Protein AF-K9SF44-F1 (afdb_monomer_lite)

Secondary structure (DSSP, 8-state):
--HHHHHHHHHHHHHHHHHHHHHHHHHHHHHHHHHHTT-GGGGHHHHHHHHTEETTEE-TTTHHHHHHHHHHHHHHHHHHHHHTS--

Radius of gyration: 16.59 Å; chains: 1; bounding box: 38×17×48 Å

Structure (mmCIF, N/CA/C/O backbone):
data_AF-K9SF44-F1
#
_entry.id   AF-K9SF44-F1
#
loop_
_atom_site.group_PDB
_atom_site.id
_atom_site.type_symbol
_atom_site.label_atom_id
_atom_site.label_alt_id
_atom_site.label_comp_id
_atom_site.label_asym_id
_atom_site.label_entity_id
_atom_site.label_seq_id
_atom_site.pdbx_PDB_ins_code
_atom_site.Cartn_x
_atom_site.Cartn_y
_atom_site.Cartn_z
_atom_site.occupancy
_atom_site.B_iso_or_equiv
_atom_site.auth_seq_id
_atom_site.auth_comp_id
_atom_site.auth_asym_id
_atom_site.auth_atom_id
_atom_site.pdbx_PDB_model_num
ATOM 1 N N . MET A 1 1 ? -17.202 2.255 19.801 1.00 64.56 1 MET A N 1
ATOM 2 C CA . MET A 1 1 ? -17.057 0.836 19.398 1.00 64.56 1 MET A CA 1
ATOM 3 C C . MET A 1 1 ? -16.410 0.048 20.520 1.00 64.56 1 MET A C 1
ATOM 5 O O . MET A 1 1 ? -15.424 0.501 21.088 1.00 64.56 1 MET A O 1
ATOM 9 N N . ASN A 1 2 ? -16.954 -1.125 20.827 1.00 85.25 2 ASN A N 1
ATOM 10 C CA . ASN A 1 2 ? -16.347 -2.092 21.738 1.00 85.25 2 ASN A CA 1
ATOM 11 C C . ASN A 1 2 ? -15.065 -2.688 21.102 1.00 85.25 2 ASN A C 1
ATOM 13 O O . ASN A 1 2 ? -14.965 -2.776 19.876 1.00 85.25 2 ASN A O 1
ATOM 17 N N . ARG A 1 3 ? -14.088 -3.125 21.910 1.00 84.44 3 ARG A N 1
ATOM 18 C CA . ARG A 1 3 ? -12.811 -3.734 21.474 1.00 84.44 3 ARG A CA 1
ATOM 19 C C . ARG A 1 3 ? -13.024 -4.864 20.461 1.00 84.44 3 ARG A C 1
ATOM 21 O O . ARG A 1 3 ? -12.315 -4.943 19.461 1.00 84.44 3 ARG A O 1
ATOM 28 N N . VAL A 1 4 ? -14.046 -5.690 20.686 1.00 88.00 4 VAL A N 1
ATOM 29 C CA . VAL A 1 4 ? -14.434 -6.793 19.790 1.00 88.00 4 VAL A CA 1
ATOM 30 C C . VAL A 1 4 ? -14.865 -6.282 18.409 1.00 88.00 4 VAL A C 1
ATOM 32 O O . VAL A 1 4 ? -14.501 -6.870 17.394 1.00 88.00 4 VAL A O 1
ATOM 35 N N . GLN A 1 5 ? -15.588 -5.160 18.351 1.00 90.88 5 GLN A N 1
ATOM 36 C CA . GLN A 1 5 ? -16.044 -4.566 17.090 1.00 90.88 5 GLN A CA 1
ATOM 37 C C . GLN A 1 5 ? -14.876 -3.992 16.281 1.00 90.88 5 GLN A C 1
ATOM 39 O O . GLN A 1 5 ? -14.831 -4.198 15.073 1.00 90.88 5 GLN A O 1
ATOM 44 N N . ILE A 1 6 ? -13.908 -3.330 16.934 1.00 91.00 6 ILE A N 1
ATOM 45 C CA . ILE A 1 6 ? -12.687 -2.837 16.266 1.00 91.00 6 ILE A CA 1
ATOM 46 C C . ILE A 1 6 ? -11.898 -4.008 15.680 1.00 91.00 6 ILE A C 1
ATOM 48 O O . ILE A 1 6 ? -11.497 -3.950 14.522 1.00 91.00 6 ILE A O 1
ATOM 52 N N . ARG A 1 7 ? -11.724 -5.090 16.449 1.00 93.00 7 ARG A N 1
ATOM 53 C CA . ARG A 1 7 ? -10.989 -6.275 15.993 1.00 93.00 7 ARG A CA 1
ATOM 54 C C . ARG A 1 7 ? -11.654 -6.937 14.793 1.00 93.00 7 ARG A C 1
ATOM 56 O O . ARG A 1 7 ? -10.965 -7.244 13.829 1.00 93.00 7 ARG A O 1
ATOM 63 N N . ARG A 1 8 ? -12.980 -7.102 14.838 1.00 94.44 8 ARG A N 1
ATOM 64 C CA . ARG A 1 8 ? -13.763 -7.675 13.736 1.00 94.44 8 ARG A CA 1
ATOM 65 C C . ARG A 1 8 ? -13.706 -6.803 12.482 1.00 94.44 8 ARG A C 1
ATOM 67 O O . ARG A 1 8 ? -13.539 -7.336 11.389 1.00 94.44 8 ARG A O 1
ATOM 74 N N . LEU A 1 9 ? -13.824 -5.481 12.639 1.00 94.00 9 LEU A N 1
ATOM 75 C CA . LEU A 1 9 ? -13.706 -4.542 11.524 1.00 94.00 9 LEU A CA 1
ATOM 76 C C . LEU A 1 9 ? -12.307 -4.611 10.906 1.00 94.00 9 LEU A C 1
ATOM 78 O O . LEU A 1 9 ? -12.198 -4.829 9.705 1.00 94.00 9 LEU A O 1
ATOM 82 N N . HIS A 1 10 ? -11.253 -4.496 11.722 1.00 95.94 10 HIS A N 1
ATOM 83 C CA . HIS A 1 10 ? -9.867 -4.577 11.264 1.00 95.94 10 HIS A CA 1
ATOM 84 C C . HIS A 1 10 ? -9.597 -5.890 10.523 1.00 95.94 10 HIS A C 1
ATOM 86 O O . HIS A 1 10 ? -9.097 -5.859 9.406 1.00 95.94 10 HIS A O 1
ATOM 92 N N . SER A 1 11 ? -9.979 -7.039 11.093 1.00 95.06 11 SER A N 1
ATOM 93 C CA . SER A 1 11 ? -9.752 -8.341 10.454 1.00 95.06 11 SER A CA 1
ATOM 94 C C . SER A 1 11 ? -10.486 -8.499 9.123 1.00 95.06 11 SER A C 1
ATOM 96 O O . SER A 1 11 ? -9.996 -9.200 8.247 1.00 95.06 11 SER A O 1
ATOM 98 N N . LEU A 1 12 ? -11.654 -7.865 8.971 1.00 96.19 12 LEU A N 1
ATOM 99 C CA . LEU A 1 12 ? -12.436 -7.932 7.739 1.00 96.19 12 LEU A CA 1
ATOM 100 C C . LEU A 1 12 ? -11.793 -7.107 6.620 1.00 96.19 12 LEU A C 1
ATOM 102 O O . LEU A 1 12 ? -11.701 -7.579 5.494 1.00 96.19 12 LEU A O 1
ATOM 106 N N . ILE A 1 13 ? -11.359 -5.881 6.925 1.00 95.75 13 ILE A N 1
ATOM 107 C CA . ILE A 1 13 ? -10.834 -4.943 5.920 1.00 95.75 13 ILE A CA 1
ATOM 108 C C . ILE A 1 13 ? -9.349 -5.165 5.610 1.00 95.75 13 ILE A C 1
ATOM 110 O O . ILE A 1 13 ? -8.907 -4.848 4.508 1.00 95.75 13 ILE A O 1
ATOM 114 N N . ALA A 1 14 ? -8.583 -5.715 6.560 1.00 96.50 14 ALA A N 1
ATOM 115 C CA . ALA A 1 14 ? -7.149 -5.956 6.429 1.00 96.50 14 ALA A CA 1
ATOM 116 C C . ALA A 1 14 ? -6.744 -6.681 5.144 1.00 96.50 14 ALA A C 1
ATOM 118 O O . ALA A 1 14 ? -5.900 -6.128 4.448 1.00 96.50 14 ALA A O 1
ATOM 119 N N . PRO A 1 15 ? -7.314 -7.840 4.762 1.00 94.00 15 PRO A N 1
ATOM 120 C CA . PRO A 1 15 ? -6.877 -8.535 3.550 1.00 94.00 15 PRO A CA 1
ATOM 121 C C . PRO A 1 15 ? -7.101 -7.707 2.276 1.00 94.00 15 PRO A C 1
ATOM 123 O O . PRO A 1 15 ? -6.243 -7.696 1.397 1.00 94.00 15 PRO A O 1
ATOM 126 N N . PHE A 1 16 ? -8.209 -6.963 2.198 1.00 95.50 16 PHE A N 1
ATOM 127 C CA . PHE A 1 16 ? -8.532 -6.138 1.030 1.00 95.50 16 PHE A CA 1
ATOM 128 C C . PHE A 1 16 ? -7.637 -4.908 0.907 1.00 95.50 16 PHE A C 1
ATOM 130 O O . PHE A 1 16 ? -7.281 -4.530 -0.201 1.00 95.50 16 PHE A O 1
ATOM 137 N N . MET A 1 17 ? -7.270 -4.293 2.033 1.00 96.00 17 MET A N 1
ATOM 138 C CA . MET A 1 17 ? -6.402 -3.113 2.049 1.00 96.00 17 MET A CA 1
ATOM 139 C C . MET A 1 17 ? -4.920 -3.492 1.958 1.00 96.00 17 MET A C 1
ATOM 141 O O . MET A 1 17 ? -4.155 -2.802 1.297 1.00 96.00 17 MET A O 1
ATOM 145 N N . LEU A 1 18 ? -4.502 -4.604 2.574 1.00 96.69 18 LEU A N 1
ATOM 146 C CA . LEU A 1 18 ? -3.113 -5.070 2.530 1.00 96.69 18 LEU A CA 1
ATOM 147 C C . LEU A 1 18 ? -2.683 -5.485 1.132 1.00 96.69 18 LEU A C 1
ATOM 149 O O . LEU A 1 18 ? -1.537 -5.244 0.779 1.00 96.69 18 LEU A O 1
ATOM 153 N N . LEU A 1 19 ? -3.564 -6.100 0.344 1.00 96.25 19 LEU A N 1
ATOM 154 C CA . LEU A 1 19 ? -3.214 -6.576 -0.992 1.00 96.25 19 LEU A CA 1
ATOM 155 C C . LEU A 1 19 ? -2.656 -5.458 -1.900 1.00 96.25 19 LEU A C 1
ATOM 157 O O . LEU A 1 19 ? -1.521 -5.605 -2.360 1.00 96.25 19 LEU A O 1
ATOM 161 N N . PRO A 1 20 ? -3.364 -4.336 -2.139 1.00 96.19 20 PRO A N 1
ATOM 162 C CA . PRO A 1 20 ? -2.837 -3.257 -2.972 1.00 96.19 20 PRO A CA 1
ATOM 163 C C . PRO A 1 20 ? -1.647 -2.536 -2.317 1.00 96.19 20 PRO A C 1
ATOM 165 O O . PRO A 1 20 ? -0.703 -2.166 -3.017 1.00 96.19 20 PRO A O 1
ATOM 168 N N . ILE A 1 21 ? -1.616 -2.422 -0.982 1.00 98.25 21 ILE A N 1
ATOM 169 C CA . ILE A 1 21 ? -0.488 -1.817 -0.251 1.00 98.25 21 ILE A CA 1
ATOM 170 C C . ILE A 1 21 ? 0.792 -2.634 -0.451 1.00 98.25 21 ILE A C 1
ATOM 172 O O . ILE A 1 21 ? 1.840 -2.076 -0.774 1.00 98.25 21 ILE A O 1
ATOM 176 N N . LEU A 1 22 ? 0.715 -3.956 -0.278 1.00 98.06 22 LEU A N 1
ATOM 177 C CA . LEU A 1 22 ? 1.842 -4.861 -0.483 1.00 98.06 22 LEU A CA 1
ATOM 178 C C . LEU A 1 22 ? 2.285 -4.853 -1.941 1.00 98.06 22 LEU A C 1
ATOM 180 O O . LEU A 1 22 ? 3.483 -4.834 -2.207 1.00 98.06 22 LEU A O 1
ATOM 184 N N . LEU A 1 23 ? 1.343 -4.811 -2.884 1.00 97.94 23 LEU A N 1
ATOM 185 C CA . LEU A 1 23 ? 1.679 -4.728 -4.299 1.00 97.94 23 LEU A CA 1
ATOM 186 C C . LEU A 1 23 ? 2.457 -3.446 -4.617 1.00 97.94 23 LEU A C 1
ATOM 188 O O . LEU A 1 23 ? 3.492 -3.510 -5.276 1.00 97.94 23 LEU A O 1
ATOM 192 N N . THR A 1 24 ? 2.018 -2.295 -4.109 1.00 98.00 24 THR A N 1
ATOM 193 C CA . THR A 1 24 ? 2.716 -1.010 -4.276 1.00 98.00 24 THR A CA 1
ATOM 194 C C . THR A 1 24 ? 4.083 -1.010 -3.600 1.00 98.00 24 THR A C 1
ATOM 196 O O . THR A 1 24 ? 5.053 -0.552 -4.203 1.00 98.00 24 THR A O 1
ATOM 199 N N . LEU A 1 25 ? 4.186 -1.562 -2.386 1.00 98.25 25 LEU A N 1
ATOM 200 C CA . LEU A 1 25 ? 5.454 -1.701 -1.671 1.00 98.25 25 LEU A CA 1
ATOM 201 C C . LEU A 1 25 ? 6.449 -2.530 -2.491 1.00 98.25 25 LEU A C 1
ATOM 203 O O . LEU A 1 25 ? 7.541 -2.060 -2.792 1.00 98.25 25 LEU A O 1
ATOM 207 N N . LEU A 1 26 ? 6.050 -3.736 -2.901 1.00 98.50 26 LEU A N 1
ATOM 208 C CA . LEU A 1 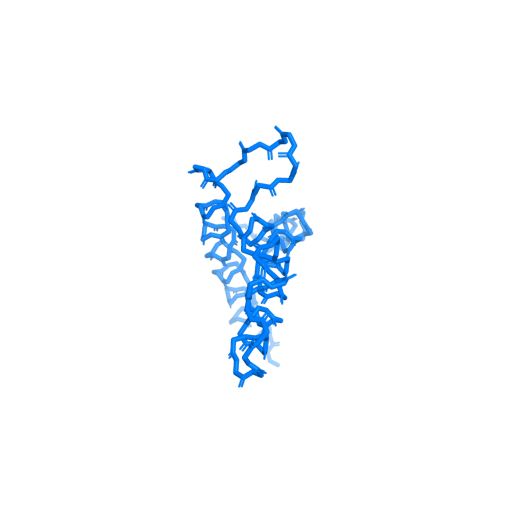26 ? 6.915 -4.663 -3.625 1.00 98.50 26 LEU A CA 1
ATOM 209 C C . LEU A 1 26 ? 7.321 -4.111 -4.992 1.00 98.50 26 LEU A C 1
ATOM 211 O O . LEU A 1 26 ? 8.504 -4.109 -5.319 1.00 98.50 26 LEU A O 1
ATOM 215 N N . THR A 1 27 ? 6.371 -3.602 -5.777 1.00 98.44 27 THR A N 1
ATOM 216 C CA . THR A 1 27 ? 6.668 -3.046 -7.107 1.00 98.44 27 THR A CA 1
ATOM 217 C C . THR A 1 27 ? 7.578 -1.824 -7.022 1.00 98.44 27 THR A C 1
ATOM 219 O O . THR A 1 27 ? 8.526 -1.732 -7.795 1.00 98.44 27 THR A O 1
ATOM 222 N N . GLY A 1 28 ? 7.363 -0.934 -6.046 1.00 98.19 28 GLY A N 1
ATOM 223 C CA . GLY A 1 28 ? 8.228 0.224 -5.813 1.00 98.19 28 GLY A CA 1
ATOM 224 C C . GLY A 1 28 ? 9.642 -0.179 -5.388 1.00 98.19 28 GLY A C 1
ATOM 225 O O . GLY A 1 28 ? 10.619 0.320 -5.942 1.00 98.19 28 GLY A O 1
ATOM 226 N N . THR A 1 29 ? 9.769 -1.1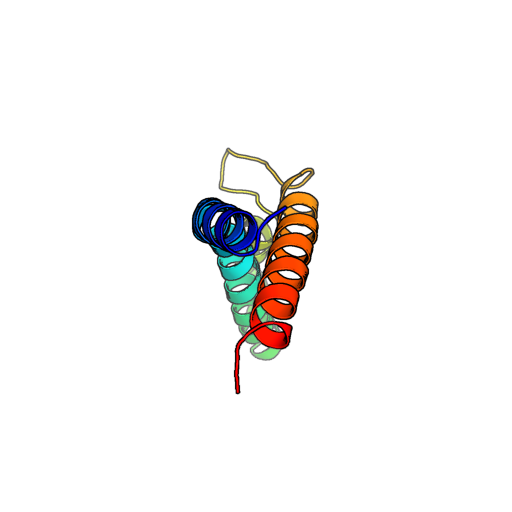27 -4.452 1.00 98.31 29 THR A N 1
ATOM 227 C CA . THR A 1 29 ? 11.072 -1.640 -4.004 1.00 98.31 29 THR A CA 1
ATOM 228 C C . THR A 1 29 ? 11.832 -2.333 -5.136 1.00 98.31 29 THR A C 1
ATOM 230 O O . THR A 1 29 ? 13.006 -2.038 -5.347 1.00 98.31 29 THR A O 1
ATOM 233 N N . VAL A 1 30 ? 11.181 -3.214 -5.901 1.00 98.38 30 VAL A N 1
ATOM 234 C CA . VAL A 1 30 ? 11.818 -3.911 -7.033 1.00 98.38 30 VAL A CA 1
ATOM 235 C C . VAL A 1 30 ? 12.183 -2.929 -8.149 1.00 98.38 30 VAL A C 1
ATOM 237 O O . VAL A 1 30 ? 13.276 -3.021 -8.705 1.00 98.38 30 VAL A O 1
ATOM 240 N N . PHE A 1 31 ? 11.330 -1.943 -8.441 1.00 98.44 31 PHE A N 1
ATOM 241 C CA . PHE A 1 31 ? 11.652 -0.902 -9.417 1.00 98.44 31 PHE A CA 1
ATOM 242 C C . PHE A 1 31 ? 12.885 -0.097 -8.995 1.00 98.44 31 PHE A C 1
ATOM 244 O O . PHE A 1 31 ? 13.761 0.159 -9.817 1.00 98.44 31 PHE A O 1
ATOM 251 N N . GLN A 1 32 ? 13.025 0.226 -7.706 1.00 98.25 32 GLN A N 1
ATOM 252 C CA . GLN A 1 32 ? 14.213 0.915 -7.204 1.00 98.25 32 GLN A CA 1
ATOM 253 C C . GLN A 1 32 ? 15.500 0.095 -7.410 1.00 98.25 32 GLN A C 1
ATOM 255 O O . GLN A 1 32 ? 16.537 0.662 -7.755 1.00 98.25 32 GLN A O 1
ATOM 260 N N . PHE A 1 33 ? 15.448 -1.234 -7.271 1.00 98.25 33 PHE A N 1
ATOM 261 C CA . PHE A 1 33 ? 16.579 -2.098 -7.633 1.00 98.25 33 PHE A CA 1
ATOM 262 C C . PHE A 1 33 ? 16.909 -2.030 -9.131 1.00 98.25 33 PHE A C 1
ATOM 264 O O . PHE A 1 33 ? 18.085 -1.964 -9.500 1.00 98.25 33 PHE A O 1
ATOM 271 N N . ALA A 1 34 ? 15.898 -1.995 -10.003 1.00 97.88 34 ALA A N 1
ATOM 272 C CA . ALA A 1 34 ? 16.108 -1.817 -11.441 1.00 97.88 34 ALA A CA 1
ATOM 273 C C . ALA A 1 34 ? 16.763 -0.463 -11.762 1.00 97.88 34 ALA A C 1
ATOM 275 O O . ALA A 1 34 ? 17.665 -0.401 -12.595 1.00 97.88 34 ALA A O 1
ATOM 276 N N . VAL A 1 35 ? 16.377 0.607 -11.059 1.00 98.19 35 VAL A N 1
ATOM 277 C CA . VAL A 1 35 ? 17.004 1.934 -11.187 1.00 98.19 35 VAL A CA 1
ATOM 278 C C . VAL A 1 35 ? 18.482 1.886 -10.808 1.00 98.19 35 VAL A C 1
ATOM 280 O O . VAL A 1 35 ? 19.325 2.328 -11.583 1.00 98.19 35 VAL A O 1
ATOM 283 N N . ILE A 1 36 ? 18.814 1.306 -9.652 1.00 98.31 36 ILE A N 1
ATOM 284 C CA . ILE A 1 36 ? 20.196 1.258 -9.146 1.00 98.31 36 ILE A CA 1
ATOM 285 C C . ILE A 1 36 ? 21.109 0.413 -10.049 1.00 98.31 36 ILE A C 1
ATOM 287 O O . ILE A 1 36 ? 22.300 0.688 -10.155 1.00 98.31 36 ILE A O 1
ATOM 291 N N . THR A 1 37 ? 20.560 -0.596 -10.725 1.00 97.56 37 THR A N 1
ATOM 292 C CA . THR A 1 37 ? 21.312 -1.465 -11.648 1.00 97.56 37 THR A CA 1
ATOM 293 C C . THR A 1 37 ? 21.363 -0.942 -13.088 1.00 97.56 37 THR A C 1
ATOM 295 O O . THR A 1 37 ? 21.931 -1.610 -13.947 1.00 97.56 37 THR A O 1
ATOM 298 N N . GLY A 1 38 ? 20.786 0.234 -13.367 1.00 97.69 38 GLY A N 1
ATOM 299 C CA . GLY A 1 38 ? 20.760 0.831 -14.707 1.00 97.69 38 GLY A CA 1
ATOM 300 C C . GLY A 1 38 ? 19.772 0.174 -15.679 1.00 97.69 38 GLY A C 1
ATOM 301 O O . GLY A 1 38 ? 19.844 0.423 -16.875 1.00 97.69 38 GLY A O 1
ATOM 302 N N . ASN A 1 39 ? 18.836 -0.642 -15.185 1.00 97.19 39 ASN A N 1
ATOM 303 C CA . ASN A 1 39 ? 17.889 -1.409 -16.002 1.00 97.19 39 ASN A CA 1
ATOM 304 C C . ASN A 1 39 ? 16.468 -0.818 -16.022 1.00 97.19 39 ASN A C 1
ATOM 306 O O . ASN A 1 39 ? 15.548 -1.475 -16.498 1.00 97.19 39 ASN A O 1
ATOM 310 N N . ALA A 1 40 ? 16.254 0.391 -15.494 1.00 97.00 40 ALA A N 1
ATOM 311 C CA . ALA A 1 40 ? 14.920 0.959 -15.248 1.00 97.00 40 ALA A CA 1
ATOM 312 C C . ALA A 1 40 ? 13.954 0.888 -16.448 1.00 97.00 40 ALA A C 1
ATOM 314 O O . ALA A 1 40 ? 12.775 0.587 -16.261 1.00 97.00 40 ALA A O 1
ATOM 315 N N . GLU A 1 41 ? 14.448 1.119 -17.668 1.00 97.19 41 GLU A N 1
ATOM 316 C CA . GLU A 1 41 ? 13.639 1.102 -18.896 1.00 97.19 41 GLU A CA 1
ATOM 317 C C . GLU A 1 41 ? 12.928 -0.243 -19.119 1.00 97.19 41 GLU A C 1
ATOM 319 O O . GLU A 1 41 ? 11.757 -0.269 -19.495 1.00 97.19 41 GLU A O 1
ATOM 324 N N . GLY A 1 42 ? 13.584 -1.364 -18.795 1.00 97.25 42 GLY A N 1
ATOM 325 C CA . GLY A 1 42 ? 13.003 -2.708 -18.910 1.00 97.25 42 GLY A CA 1
ATOM 326 C C . GLY A 1 42 ? 11.942 -3.030 -17.850 1.00 97.25 42 GLY A C 1
ATOM 327 O O . GLY A 1 42 ? 11.255 -4.048 -17.943 1.00 97.25 42 GLY A O 1
ATOM 328 N N . PHE A 1 43 ? 11.786 -2.169 -16.843 1.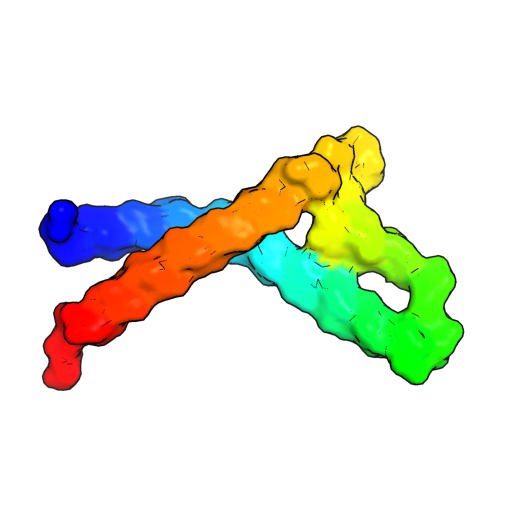00 97.94 43 PHE A N 1
ATOM 329 C CA . PHE A 1 43 ? 10.941 -2.407 -15.673 1.00 97.94 43 PHE A CA 1
ATOM 330 C C . PHE A 1 43 ? 9.872 -1.329 -15.455 1.00 97.94 43 PHE A C 1
ATOM 332 O O . PHE A 1 43 ? 9.241 -1.304 -14.401 1.00 97.94 43 PHE A O 1
ATOM 339 N N . LEU A 1 44 ? 9.596 -0.474 -16.446 1.00 97.44 44 LEU A N 1
ATOM 340 C CA . LEU A 1 44 ? 8.543 0.551 -16.353 1.00 97.44 44 LEU A CA 1
ATOM 341 C C . LEU A 1 44 ? 7.149 -0.028 -16.055 1.00 97.44 44 LEU A C 1
ATOM 343 O O . LEU A 1 44 ? 6.339 0.627 -15.403 1.00 97.44 44 LEU A O 1
ATOM 347 N N . TRP A 1 45 ? 6.892 -1.281 -16.437 1.00 97.06 45 TRP A N 1
ATOM 348 C CA . TRP A 1 45 ? 5.659 -1.996 -16.097 1.00 97.06 45 TRP A CA 1
ATOM 349 C C . TRP A 1 45 ? 5.463 -2.174 -14.579 1.00 97.06 45 TRP A C 1
ATOM 351 O O . TRP A 1 45 ? 4.327 -2.232 -14.111 1.00 97.06 45 TRP A O 1
ATOM 361 N N . LEU A 1 46 ? 6.540 -2.205 -13.779 1.00 98.12 46 LEU A N 1
ATOM 362 C CA . LEU A 1 46 ? 6.429 -2.176 -12.316 1.00 98.12 46 LEU A CA 1
ATOM 363 C C . LEU A 1 46 ? 5.831 -0.853 -11.839 1.00 98.12 46 LEU A C 1
ATOM 365 O O . LEU A 1 46 ? 5.074 -0.849 -10.875 1.00 98.12 46 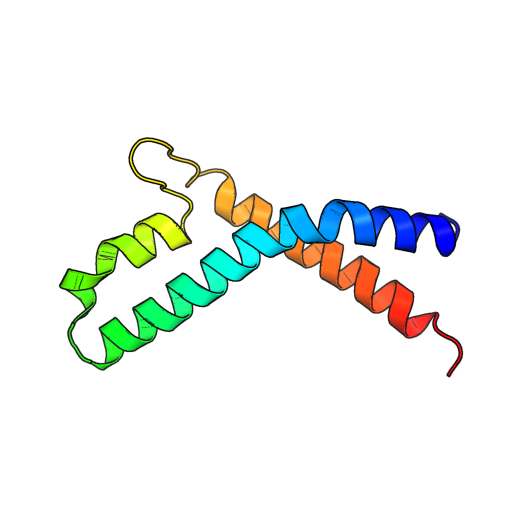LEU A O 1
ATOM 369 N N . LEU A 1 47 ? 6.140 0.256 -12.516 1.00 97.44 47 LEU A N 1
ATOM 370 C CA . LEU A 1 47 ? 5.594 1.572 -12.203 1.00 97.44 47 LEU A CA 1
ATOM 371 C C . LEU A 1 47 ? 4.106 1.671 -12.578 1.00 97.44 47 LEU A C 1
ATOM 373 O O . LEU A 1 47 ? 3.335 2.259 -11.819 1.00 97.44 47 LEU A O 1
ATOM 377 N N . ASP A 1 48 ? 3.698 1.066 -13.701 1.00 97.69 48 ASP A N 1
ATOM 378 C CA . ASP A 1 48 ? 2.281 0.927 -14.070 1.00 97.69 48 ASP A CA 1
ATOM 379 C C . ASP A 1 48 ? 1.522 0.168 -12.960 1.00 97.69 48 ASP A C 1
ATOM 381 O O . ASP A 1 48 ? 0.550 0.683 -12.400 1.00 97.69 48 ASP A O 1
ATOM 385 N N . LEU A 1 49 ? 2.017 -1.009 -12.546 1.00 97.94 49 LEU A N 1
ATOM 386 C CA . LEU A 1 49 ? 1.416 -1.786 -11.451 1.00 97.94 49 LEU A CA 1
ATOM 387 C C . LEU A 1 49 ? 1.404 -1.018 -10.123 1.00 97.94 49 LEU A C 1
ATOM 389 O O . LEU A 1 49 ? 0.396 -1.019 -9.418 1.00 97.94 49 LEU A O 1
ATOM 393 N N . HIS A 1 50 ? 2.503 -0.336 -9.791 1.00 98.25 50 HIS A N 1
ATOM 394 C CA . HIS A 1 50 ? 2.657 0.448 -8.565 1.00 98.25 50 HIS A CA 1
ATOM 395 C C . HIS A 1 50 ? 1.581 1.528 -8.428 1.00 98.25 50 HIS A C 1
ATOM 397 O O . HIS A 1 50 ? 1.094 1.784 -7.322 1.00 98.25 50 HIS A O 1
ATOM 403 N N . ARG A 1 51 ? 1.211 2.150 -9.553 1.00 97.62 51 ARG A N 1
ATOM 404 C CA . ARG A 1 51 ? 0.202 3.209 -9.628 1.00 97.62 51 ARG A CA 1
ATOM 405 C C . ARG A 1 51 ? -1.221 2.673 -9.768 1.00 97.62 51 ARG A C 1
ATOM 407 O O . ARG A 1 51 ? -2.149 3.449 -9.593 1.00 97.62 51 ARG A O 1
ATOM 414 N N . GLY A 1 52 ? -1.411 1.377 -10.014 1.00 97.81 52 GLY A N 1
ATOM 415 C CA . GLY A 1 52 ? -2.733 0.765 -10.170 1.00 97.81 52 GLY A CA 1
ATOM 416 C C . GLY A 1 52 ? -3.207 0.650 -11.619 1.00 97.81 52 GLY A C 1
ATOM 417 O O . GLY A 1 52 ? -4.408 0.550 -11.871 1.00 97.81 52 GLY A O 1
ATOM 418 N N . LYS A 1 53 ? -2.288 0.673 -12.585 1.00 98.00 53 LYS A N 1
ATOM 419 C CA . LYS A 1 53 ? -2.577 0.399 -13.991 1.00 98.00 53 LYS A CA 1
ATOM 420 C C . LYS A 1 53 ? -2.281 -1.064 -14.307 1.00 98.00 53 LYS A C 1
ATOM 422 O O . LYS A 1 53 ? -1.137 -1.482 -14.462 1.00 98.00 53 LYS A O 1
ATOM 427 N N . PHE A 1 54 ? -3.344 -1.851 -14.413 1.00 96.31 54 PHE A N 1
ATOM 428 C CA . PHE A 1 54 ? -3.317 -3.290 -14.660 1.00 96.31 54 PHE A CA 1
ATOM 429 C C . PHE A 1 54 ? -3.716 -3.580 -16.109 1.00 96.31 54 PHE A C 1
ATOM 431 O O . PHE A 1 54 ? -4.839 -4.000 -16.400 1.00 96.31 54 PHE A O 1
ATOM 438 N N . GLY A 1 55 ? -2.801 -3.313 -17.043 1.00 94.12 55 GLY A N 1
ATOM 439 C CA . GLY A 1 55 ? -3.064 -3.466 -18.475 1.00 94.12 55 GLY A CA 1
ATOM 440 C C . GLY A 1 55 ? -4.191 -2.538 -18.937 1.00 94.12 55 GLY A C 1
ATOM 441 O O . GLY A 1 55 ? -4.010 -1.325 -18.988 1.00 94.12 55 GLY A O 1
ATOM 442 N N . GLN A 1 56 ? -5.356 -3.105 -19.267 1.00 96.31 56 GLN A N 1
ATOM 443 C CA . GLN A 1 56 ? -6.542 -2.341 -19.685 1.00 96.31 56 GLN A CA 1
ATOM 444 C C . GLN A 1 56 ? -7.292 -1.688 -18.514 1.00 96.31 56 GLN A C 1
ATOM 446 O O . GLN A 1 56 ? -8.053 -0.745 -18.718 1.00 96.31 56 GLN A O 1
ATOM 451 N N . ILE A 1 57 ? -7.095 -2.180 -17.288 1.00 97.38 57 ILE A N 1
ATOM 452 C CA . ILE A 1 57 ? -7.756 -1.646 -16.098 1.00 97.38 57 ILE A CA 1
ATOM 453 C C . ILE A 1 57 ? -6.905 -0.497 -15.555 1.00 97.38 57 ILE A C 1
ATOM 455 O O . ILE A 1 57 ? -5.804 -0.720 -15.055 1.00 97.38 57 ILE A O 1
ATOM 459 N N . ASN A 1 58 ? -7.415 0.732 -15.631 1.00 97.31 58 ASN A N 1
ATOM 460 C CA . ASN A 1 58 ? -6.723 1.915 -15.129 1.00 97.31 58 ASN A CA 1
ATOM 461 C C . ASN A 1 58 ? -7.371 2.424 -13.833 1.00 97.31 58 ASN A C 1
ATOM 463 O O . ASN A 1 58 ? -8.442 3.027 -13.865 1.00 97.31 58 ASN A O 1
ATOM 467 N N . LEU A 1 59 ? -6.704 2.194 -12.700 1.00 97.56 59 LEU A N 1
ATOM 468 C CA . LEU A 1 59 ? -7.108 2.703 -11.389 1.00 97.56 59 LEU A CA 1
ATOM 469 C C . LEU A 1 59 ? -6.182 3.818 -10.884 1.00 97.56 59 LEU A C 1
ATOM 471 O O . LEU A 1 59 ? -6.284 4.184 -9.716 1.00 97.56 59 LEU A O 1
ATOM 475 N N . GLU A 1 60 ? -5.313 4.391 -11.724 1.00 97.12 60 GLU A N 1
ATOM 476 C CA . GLU A 1 60 ? -4.274 5.348 -11.304 1.00 97.12 60 GLU A CA 1
ATOM 477 C C . GLU A 1 60 ? -4.805 6.535 -10.497 1.00 97.12 60 GLU A C 1
ATOM 479 O O . GLU A 1 60 ? -4.143 7.009 -9.577 1.00 97.12 60 GLU A O 1
ATOM 484 N N . MET A 1 61 ? -6.023 6.994 -10.798 1.00 97.00 61 MET A N 1
ATOM 485 C CA . MET A 1 61 ? -6.637 8.112 -10.080 1.00 97.00 61 MET A CA 1
ATOM 486 C C . MET A 1 61 ? -7.091 7.758 -8.663 1.00 97.00 61 MET A C 1
ATOM 488 O O . MET A 1 61 ? -7.143 8.642 -7.818 1.00 97.00 61 MET A O 1
ATOM 492 N N . VAL A 1 62 ? -7.458 6.503 -8.388 1.00 97.44 62 VAL A N 1
ATOM 493 C CA . VAL A 1 62 ? -8.079 6.094 -7.111 1.00 97.44 62 VAL A CA 1
ATOM 494 C C . VAL A 1 62 ? -7.163 5.223 -6.261 1.00 97.44 62 VAL A C 1
ATOM 496 O O . VAL A 1 62 ? -7.224 5.256 -5.033 1.00 97.44 62 VAL A O 1
ATOM 499 N N . TYR A 1 63 ? -6.289 4.459 -6.905 1.00 97.06 63 TYR A N 1
ATOM 500 C CA . TYR A 1 63 ? -5.452 3.447 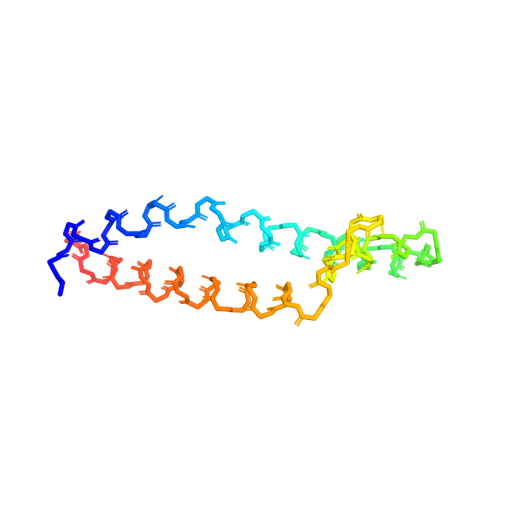-6.284 1.00 97.06 63 TYR A CA 1
ATOM 501 C C . TYR A 1 63 ? -4.467 4.018 -5.244 1.00 97.06 63 TYR A C 1
ATOM 503 O O . TYR A 1 63 ? -4.401 3.470 -4.140 1.00 97.06 63 TYR A O 1
ATOM 511 N N . PRO A 1 64 ? -3.784 5.161 -5.479 1.00 96.81 64 PRO A N 1
ATOM 512 C CA . PRO A 1 64 ? -2.944 5.779 -4.452 1.00 96.81 64 PRO A CA 1
ATOM 513 C C . PRO A 1 64 ? -3.732 6.209 -3.207 1.00 96.81 64 PRO A C 1
ATOM 515 O O . PRO A 1 64 ? -3.258 6.037 -2.084 1.00 96.81 64 PRO A O 1
ATOM 518 N N . PHE A 1 65 ? -4.955 6.722 -3.384 1.00 97.25 65 PHE A N 1
ATOM 519 C CA . PHE A 1 65 ? -5.813 7.127 -2.267 1.00 97.25 65 PHE A CA 1
ATOM 520 C C . PHE A 1 65 ? -6.341 5.922 -1.489 1.00 97.25 65 PHE A C 1
ATOM 522 O O . PHE A 1 65 ? -6.376 5.966 -0.259 1.00 97.25 65 PHE A O 1
ATOM 529 N N . LEU A 1 66 ? -6.693 4.834 -2.184 1.00 96.19 66 LEU A N 1
ATOM 530 C CA . LEU A 1 66 ? -7.063 3.565 -1.558 1.00 96.19 66 LEU A CA 1
ATOM 531 C C . LEU A 1 66 ? -5.926 3.046 -0.670 1.00 96.19 66 LEU A C 1
ATOM 533 O O . LEU A 1 66 ? -6.170 2.694 0.482 1.00 96.19 66 LEU A O 1
ATOM 537 N N . ASN A 1 67 ? -4.689 3.065 -1.170 1.00 97.81 67 ASN A N 1
ATOM 538 C CA . ASN A 1 67 ? -3.515 2.673 -0.393 1.00 97.81 67 ASN A CA 1
ATOM 539 C C . ASN A 1 67 ? -3.293 3.572 0.824 1.00 97.81 67 ASN A C 1
ATOM 541 O O . ASN A 1 67 ? -3.101 3.067 1.929 1.00 97.81 67 ASN A O 1
ATOM 545 N N . ALA A 1 68 ? -3.342 4.894 0.643 1.00 97.56 68 ALA A N 1
ATOM 546 C CA . ALA A 1 68 ? -3.120 5.846 1.726 1.00 97.56 68 ALA A CA 1
ATOM 547 C C . ALA A 1 68 ? -4.169 5.700 2.840 1.00 97.56 68 ALA A C 1
ATOM 549 O O . ALA A 1 68 ? -3.822 5.562 4.015 1.00 97.56 68 ALA A O 1
ATOM 550 N N . LEU A 1 69 ? -5.455 5.679 2.476 1.00 97.62 69 LEU A N 1
ATOM 551 C CA . LEU A 1 69 ? -6.546 5.541 3.436 1.00 97.62 69 LEU A CA 1
ATOM 552 C C . LEU A 1 69 ? -6.559 4.149 4.074 1.00 97.62 69 LEU A C 1
ATOM 554 O O . LEU A 1 69 ? -6.721 4.035 5.288 1.00 97.62 69 LEU A O 1
ATOM 558 N N . GLY A 1 70 ? -6.351 3.098 3.278 1.00 96.94 70 GLY A N 1
ATOM 559 C CA . GLY A 1 70 ? -6.258 1.724 3.757 1.00 96.94 70 GLY A CA 1
ATOM 560 C C . GLY A 1 70 ? -5.154 1.564 4.796 1.00 96.94 70 GLY A C 1
ATOM 561 O O . GLY A 1 70 ? -5.409 1.065 5.892 1.00 96.94 70 GLY A O 1
ATOM 562 N N . LEU A 1 71 ? -3.953 2.070 4.505 1.00 98.00 71 LEU A N 1
ATOM 563 C CA . LEU A 1 71 ? -2.826 2.040 5.433 1.00 98.00 71 LEU A CA 1
ATOM 564 C C . LEU A 1 71 ? -3.142 2.807 6.717 1.00 98.00 71 LEU A C 1
ATOM 566 O O . LEU A 1 71 ? -2.917 2.281 7.806 1.00 98.00 71 LEU A O 1
ATOM 570 N N . LEU A 1 72 ? -3.696 4.018 6.604 1.00 98.12 72 LEU A N 1
ATOM 571 C CA . LEU A 1 72 ? -4.062 4.838 7.758 1.00 98.12 72 LEU A CA 1
ATOM 572 C C . LEU A 1 72 ? -5.061 4.103 8.663 1.00 98.12 72 LEU A C 1
ATOM 574 O O . LEU A 1 72 ? -4.858 4.011 9.874 1.00 98.12 72 LEU A O 1
ATOM 578 N N . VAL A 1 73 ? -6.121 3.536 8.082 1.00 96.69 73 VAL A N 1
ATOM 579 C CA . VAL A 1 73 ? -7.142 2.794 8.829 1.00 96.69 73 VAL A CA 1
ATOM 580 C C . VAL A 1 73 ? -6.529 1.579 9.518 1.00 96.69 73 VAL A C 1
ATOM 582 O O . VAL A 1 73 ? -6.775 1.373 10.711 1.00 96.69 73 VAL A O 1
ATOM 585 N N . LEU A 1 74 ? -5.710 0.790 8.815 1.00 97.56 74 LEU A N 1
ATOM 586 C CA . LEU A 1 74 ? -5.050 -0.383 9.389 1.00 97.56 74 LEU A CA 1
ATOM 587 C C . LEU A 1 74 ? -4.071 -0.014 10.502 1.00 97.56 74 LEU A C 1
ATOM 589 O O . LEU A 1 74 ? -4.088 -0.661 11.549 1.00 97.56 74 LEU A O 1
ATOM 593 N N . ALA A 1 75 ? -3.278 1.041 10.320 1.00 97.81 75 ALA A N 1
ATOM 594 C CA . ALA A 1 75 ? -2.338 1.525 11.322 1.00 97.81 75 ALA A CA 1
ATOM 595 C C . ALA A 1 75 ? -3.070 2.003 12.581 1.00 97.81 75 ALA A C 1
ATOM 597 O O . ALA A 1 75 ? -2.772 1.537 13.679 1.00 97.81 75 ALA A O 1
ATOM 598 N N . ILE A 1 76 ? -4.083 2.865 12.437 1.00 96.88 76 ILE A N 1
ATOM 599 C CA . ILE A 1 76 ? -4.854 3.393 13.572 1.00 96.88 76 ILE A CA 1
ATOM 600 C C . ILE A 1 76 ? -5.537 2.257 14.337 1.00 96.88 76 ILE A C 1
ATOM 602 O O . ILE A 1 76 ? -5.447 2.179 15.565 1.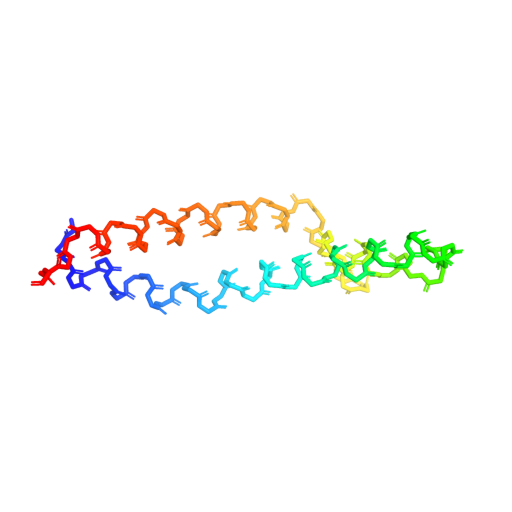00 96.88 76 ILE A O 1
ATOM 606 N N . THR A 1 77 ? -6.229 1.362 13.630 1.00 95.62 77 THR A N 1
ATOM 607 C CA . THR A 1 77 ? -6.959 0.262 14.275 1.00 95.62 77 THR A CA 1
ATOM 608 C C . THR A 1 77 ? -6.010 -0.770 14.889 1.00 95.62 77 THR A C 1
ATOM 610 O O . THR A 1 77 ? -6.260 -1.214 16.010 1.00 95.62 77 THR A O 1
ATOM 613 N N . GLY A 1 78 ? -4.895 -1.091 14.228 1.00 95.56 78 GLY A N 1
ATOM 614 C CA . GLY A 1 78 ? -3.843 -1.969 14.743 1.00 95.56 78 GLY A CA 1
ATOM 615 C C . GLY A 1 78 ? -3.178 -1.418 16.006 1.00 95.56 78 GLY A C 1
ATOM 616 O O . GLY A 1 78 ? -3.162 -2.094 17.035 1.00 95.56 78 GLY A O 1
ATOM 617 N N . ILE A 1 79 ? -2.717 -0.162 15.973 1.00 96.25 79 ILE A N 1
ATOM 618 C CA . ILE A 1 79 ? -2.098 0.519 17.122 1.00 96.25 79 ILE A CA 1
ATOM 619 C C . ILE A 1 79 ? -3.093 0.631 18.282 1.00 96.25 79 ILE A C 1
ATOM 621 O O . ILE A 1 79 ? -2.752 0.321 19.420 1.00 96.25 79 ILE A O 1
ATOM 625 N N . SER A 1 80 ? -4.347 1.004 18.012 1.00 94.31 80 SER A N 1
ATOM 626 C CA . SER A 1 80 ? -5.390 1.083 19.043 1.00 94.31 80 SER A CA 1
ATOM 627 C C . SER A 1 80 ? -5.628 -0.266 19.731 1.00 94.31 80 SER A C 1
ATOM 629 O O . SER A 1 80 ? -5.789 -0.317 20.951 1.00 94.31 80 SER A O 1
ATOM 631 N N . MET A 1 81 ? -5.620 -1.374 18.981 1.00 94.19 81 MET A N 1
ATOM 632 C CA . MET A 1 81 ? -5.715 -2.716 19.565 1.00 94.19 81 MET A CA 1
ATOM 633 C C . MET A 1 81 ? -4.472 -3.088 20.376 1.00 94.19 81 MET A C 1
ATOM 635 O O . MET A 1 81 ? -4.624 -3.676 21.447 1.00 94.19 81 MET A O 1
ATOM 639 N N . TRP A 1 82 ? -3.278 -2.737 19.886 1.00 94.00 82 TRP A N 1
ATOM 640 C CA . TRP A 1 82 ? -2.004 -3.005 20.556 1.00 94.00 82 TRP A CA 1
ATOM 641 C C . TRP A 1 82 ? -1.904 -2.283 21.903 1.00 94.00 82 TRP A C 1
ATOM 643 O O . TRP A 1 82 ? -1.661 -2.926 22.920 1.00 94.00 82 TRP A O 1
ATOM 653 N N . LEU A 1 83 ? -2.213 -0.983 21.943 1.00 93.12 83 LEU A N 1
ATOM 654 C CA . LEU A 1 83 ? -2.202 -0.174 23.170 1.00 93.12 83 LEU A CA 1
ATOM 655 C C . LEU A 1 83 ? -3.236 -0.630 24.211 1.00 93.12 83 LEU A C 1
ATOM 657 O O . LEU A 1 83 ? -3.077 -0.372 25.399 1.00 93.12 83 LEU A O 1
ATOM 661 N N . ARG A 1 84 ? -4.306 -1.302 23.772 1.00 87.56 84 ARG A N 1
ATOM 662 C CA . ARG A 1 84 ? -5.372 -1.847 24.630 1.00 87.56 84 ARG A CA 1
ATOM 663 C C . ARG A 1 84 ? -5.201 -3.340 24.911 1.00 87.56 84 ARG A C 1
ATOM 665 O O . ARG A 1 84 ? -6.138 -3.973 25.405 1.00 87.56 84 ARG A O 1
ATOM 672 N N . SER A 1 85 ? -4.087 -3.948 24.509 1.00 81.75 85 SER A N 1
ATOM 673 C CA . SER A 1 85 ? -3.800 -5.333 24.860 1.00 81.75 85 SER A CA 1
ATOM 674 C C . SER A 1 85 ? -3.261 -5.373 26.290 1.00 81.75 85 SER A C 1
ATOM 676 O O . SER A 1 85 ? -2.340 -4.609 26.583 1.00 81.75 85 SER A O 1
ATOM 678 N N . PRO A 1 86 ? -3.816 -6.214 27.186 1.00 75.31 86 PRO A N 1
ATOM 679 C CA . PRO A 1 86 ? -3.174 -6.484 28.468 1.00 75.31 86 PRO A CA 1
ATOM 680 C C . PRO A 1 86 ? -1.729 -6.914 28.193 1.00 75.31 86 PRO A C 1
ATOM 682 O O . PRO A 1 86 ? -1.517 -7.736 27.294 1.00 75.31 86 PRO A O 1
ATOM 685 N N . ARG A 1 87 ? -0.768 -6.282 28.874 1.00 63.75 87 ARG A N 1
ATOM 686 C CA . ARG A 1 87 ? 0.638 -6.699 28.841 1.00 63.75 87 ARG A CA 1
ATOM 687 C C . ARG A 1 87 ? 0.814 -7.985 29.628 1.00 63.75 87 ARG A C 1
ATOM 689 O O . ARG A 1 87 ? 0.124 -8.109 30.665 1.00 63.75 87 ARG A O 1
#

Foldseek 3Di:
DDLVVLVVVLVVLVVVQVVLLVLLVVLVVVLVVCVVVVNNVVSCVSVCSNQPNDPPDDPNPPSVVSNVVSVVSNVVSVVVSVVPDDD

pLDDT: mean 95.11, std 6.1, range [63.75, 98.5]

Sequence (87 aa):
MNRVQIRRLHSLIAPFMLLPILLTLLTGTVFQFAVITGNAEGFLWLLDLHRGKFGQINLEMVYPFLNALGLLVLAITGISMWLRSPR